Protein AF-X1C128-F1 (afdb_monomer_lite)

Secondary structure (DSSP, 8-state):
-HHHHHHHHHHHHHHHHHHHHHHHHHTTT-THHHHHHHHHTTTHHHHHHHHHT--HHHHHHHH-TT--HHHHHHHHHHHHHHHHHHHHHHHHHHHHHHHHHHHHHHHT-

Sequence (109 aa):
MFKKVLKTYFLVFGVLFVVNWAVGVARFYWDIFRVVFIAINFPFSLIYLWLENKDSIWWINHFGSLVNDEIGQGILFIFMVFFQSVLVTALIFLFKYWLTCRRQTINSF

Radius of gyration: 18.25 Å; chains: 1; bounding box: 48×26×53 Å

Organism: NCBI:txid412755

Foldseek 3Di:
DVVVLVVQLVVQLVVLLVVLVVLVVVCVVDVVSLVVNVVLLPPLSVVLVVLLPDAQVVQCVPPNPVGGSVNVSVVSSSVSSNVSSVVVSVVVVVVVVVVVVVVVVVVVD

pLDDT: mean 92.34, std 6.62, range [56.31, 97.81]

Structure (mmCIF, N/CA/C/O backbone):
data_AF-X1C128-F1
#
_entry.id   AF-X1C128-F1
#
loop_
_atom_site.group_PDB
_atom_site.id
_atom_site.type_symbol
_atom_site.label_atom_id
_atom_site.label_alt_id
_atom_site.label_comp_id
_atom_site.label_asym_id
_atom_site.label_entity_id
_atom_site.label_seq_id
_atom_site.pdbx_PDB_ins_code
_atom_site.Cartn_x
_atom_site.Cartn_y
_atom_site.Cartn_z
_atom_site.occupancy
_atom_site.B_iso_or_equiv
_atom_site.auth_seq_id
_atom_site.auth_comp_id
_atom_site.auth_asym_id
_atom_site.auth_atom_id
_atom_site.pdbx_PDB_model_num
ATOM 1 N N . MET A 1 1 ? 0.238 5.619 24.612 1.00 66.81 1 MET A N 1
ATOM 2 C CA . MET A 1 1 ? -0.708 5.577 23.471 1.00 66.81 1 MET A CA 1
ATOM 3 C C . MET A 1 1 ? 0.006 5.341 22.138 1.00 66.81 1 MET A C 1
ATOM 5 O O . MET A 1 1 ? -0.301 4.355 21.481 1.00 66.81 1 MET A O 1
ATOM 9 N N . PHE A 1 2 ? 1.023 6.144 21.802 1.00 78.31 2 PHE A N 1
ATOM 10 C CA . PHE A 1 2 ? 1.813 6.048 20.561 1.00 78.31 2 PHE A CA 1
ATOM 11 C C . PHE A 1 2 ? 2.335 4.636 20.223 1.00 78.31 2 PHE A C 1
ATOM 13 O O . PHE A 1 2 ? 2.086 4.137 19.132 1.00 78.31 2 PHE A O 1
ATOM 20 N N . LYS A 1 3 ? 2.940 3.922 21.187 1.00 86.38 3 LYS A N 1
ATOM 21 C CA . LYS A 1 3 ? 3.448 2.546 20.982 1.00 86.38 3 LYS A CA 1
ATOM 22 C C . LYS A 1 3 ? 2.380 1.553 20.485 1.00 86.38 3 LYS A C 1
ATOM 24 O O . LYS A 1 3 ? 2.686 0.679 19.681 1.00 86.38 3 LYS A O 1
ATOM 29 N N . LYS A 1 4 ? 1.124 1.681 20.939 1.00 87.88 4 LYS A N 1
ATOM 30 C CA . LYS A 1 4 ? 0.018 0.802 20.506 1.00 87.88 4 LYS A CA 1
ATOM 31 C C . LYS A 1 4 ? -0.433 1.124 19.076 1.00 87.88 4 LYS A C 1
ATOM 33 O O . LYS A 1 4 ? -0.720 0.203 18.315 1.00 87.88 4 LYS A O 1
ATOM 38 N N . VAL A 1 5 ? -0.463 2.408 18.716 1.00 90.75 5 VAL A N 1
ATOM 39 C CA . VAL A 1 5 ? -0.793 2.865 17.356 1.00 90.75 5 VAL A CA 1
ATOM 40 C C . VAL A 1 5 ? 0.282 2.404 16.379 1.00 90.75 5 VAL A C 1
ATOM 42 O O . VAL A 1 5 ? -0.045 1.782 15.379 1.00 90.75 5 VAL A O 1
ATOM 45 N N . LEU A 1 6 ? 1.555 2.589 16.729 1.00 92.94 6 LEU A N 1
ATOM 46 C CA . LEU A 1 6 ? 2.682 2.170 15.900 1.00 92.94 6 LEU A CA 1
ATOM 47 C C . LEU A 1 6 ? 2.713 0.647 15.680 1.00 92.94 6 LEU A C 1
ATOM 49 O O . LEU A 1 6 ? 2.903 0.189 14.559 1.00 92.94 6 LEU A O 1
ATOM 53 N N . LYS A 1 7 ? 2.445 -0.154 16.723 1.00 94.69 7 LYS A N 1
ATOM 54 C CA . LYS A 1 7 ? 2.315 -1.616 16.581 1.00 94.69 7 LYS A CA 1
ATOM 55 C C . LYS A 1 7 ? 1.159 -2.003 15.653 1.00 94.69 7 LYS A C 1
ATOM 57 O O . LYS A 1 7 ? 1.303 -2.920 14.853 1.00 94.69 7 LYS A O 1
ATOM 62 N N . THR A 1 8 ? 0.021 -1.314 15.768 1.00 94.69 8 THR A N 1
ATOM 63 C CA . THR A 1 8 ? -1.138 -1.547 14.889 1.00 94.69 8 THR A CA 1
ATOM 64 C C . THR A 1 8 ? -0.790 -1.195 13.449 1.00 94.69 8 THR A C 1
ATOM 66 O O . THR A 1 8 ? -1.064 -1.989 12.561 1.00 94.69 8 THR A O 1
ATOM 69 N N . TYR A 1 9 ? -0.120 -0.062 13.238 1.00 96.69 9 TYR A N 1
ATOM 70 C CA . TYR A 1 9 ? 0.347 0.372 11.929 1.00 96.69 9 TYR A CA 1
ATOM 71 C C . TYR A 1 9 ? 1.251 -0.669 11.266 1.00 96.69 9 TYR A C 1
ATOM 73 O O . TYR A 1 9 ? 0.966 -1.079 10.150 1.00 96.69 9 TYR A O 1
ATOM 81 N N . PHE A 1 10 ? 2.289 -1.155 11.954 1.00 97.56 10 PHE A N 1
ATOM 82 C CA . PHE A 1 10 ? 3.191 -2.153 11.368 1.00 97.56 10 PHE A CA 1
ATOM 83 C C . PHE A 1 10 ? 2.494 -3.482 11.069 1.00 97.56 10 PHE A C 1
ATOM 85 O O . PHE A 1 10 ? 2.808 -4.122 10.070 1.00 97.56 10 PHE A O 1
ATOM 92 N N . LEU A 1 11 ? 1.529 -3.885 11.900 1.00 97.12 11 LEU A N 1
ATOM 93 C CA . LEU A 1 11 ? 0.717 -5.070 11.630 1.00 97.12 11 LEU A CA 1
ATOM 94 C C . LEU A 1 11 ? -0.160 -4.873 10.389 1.00 97.12 11 LEU A C 1
ATOM 96 O O . LEU A 1 11 ? -0.175 -5.734 9.515 1.00 97.12 11 LEU A O 1
ATOM 100 N N . VAL A 1 12 ? -0.856 -3.737 10.293 1.00 97.00 12 VAL A N 1
ATOM 101 C CA . VAL A 1 12 ? -1.672 -3.382 9.123 1.00 97.00 12 VAL A CA 1
ATOM 102 C C . VAL A 1 12 ? -0.802 -3.315 7.871 1.00 97.00 12 VAL A C 1
ATOM 104 O O . VAL A 1 12 ? -1.174 -3.893 6.857 1.00 97.00 12 VAL A O 1
ATOM 107 N N . PHE A 1 13 ? 0.374 -2.692 7.958 1.00 97.50 13 PHE A N 1
ATOM 108 C CA . PHE A 1 13 ? 1.334 -2.606 6.863 1.00 97.50 13 PHE A CA 1
ATOM 109 C C . PHE A 1 13 ? 1.802 -3.979 6.399 1.00 97.50 13 PHE A C 1
ATOM 111 O O . PHE A 1 13 ? 1.725 -4.263 5.210 1.00 97.50 13 PHE A O 1
ATOM 118 N N . GLY A 1 14 ? 2.217 -4.857 7.315 1.00 97.75 14 GLY A 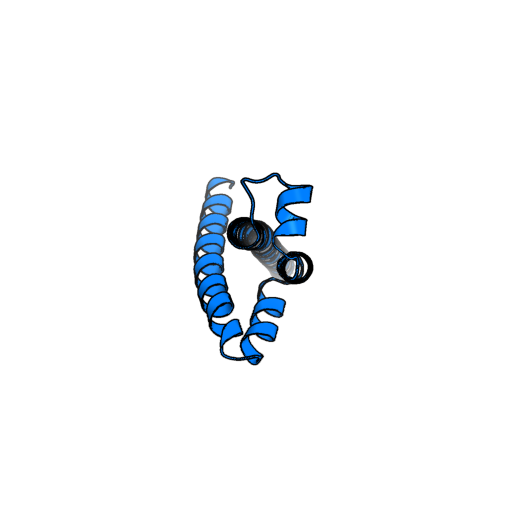N 1
ATOM 119 C CA . GLY A 1 14 ? 2.642 -6.210 6.958 1.00 97.75 14 GLY A CA 1
ATOM 120 C C . GLY A 1 14 ? 1.532 -7.012 6.273 1.00 97.75 14 GLY A C 1
ATOM 121 O O . GLY A 1 14 ? 1.766 -7.630 5.237 1.00 97.75 14 GLY A O 1
ATOM 122 N N . VAL A 1 15 ? 0.306 -6.955 6.805 1.00 97.31 15 VAL A N 1
ATOM 123 C CA . VAL A 1 15 ? -0.851 -7.645 6.210 1.00 97.31 15 VAL A CA 1
ATOM 124 C C . VAL A 1 15 ? -1.188 -7.071 4.835 1.00 97.31 15 VAL A C 1
ATOM 126 O O . VAL A 1 15 ? -1.316 -7.830 3.876 1.00 97.31 15 VAL A O 1
ATOM 129 N N . LEU A 1 16 ? -1.299 -5.745 4.712 1.00 97.12 16 LEU A N 1
ATOM 130 C CA . LEU A 1 1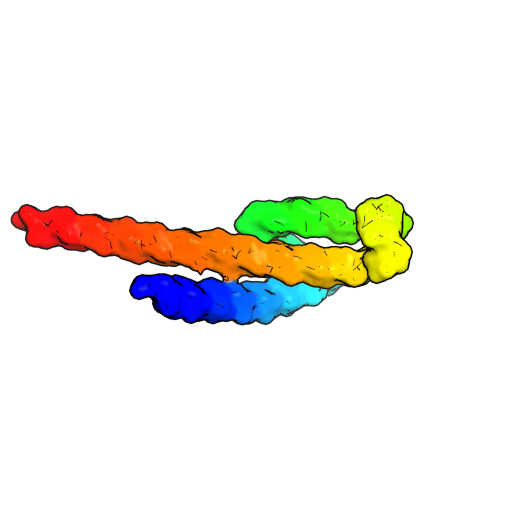6 ? -1.600 -5.097 3.437 1.00 97.12 16 LEU A CA 1
ATOM 131 C C . LEU A 1 16 ? -0.500 -5.335 2.410 1.00 97.12 16 LEU A C 1
ATOM 133 O O . LEU A 1 16 ? -0.820 -5.533 1.247 1.00 97.12 16 LEU A O 1
ATOM 137 N N . PHE A 1 17 ? 0.769 -5.363 2.810 1.00 97.62 17 PHE A N 1
ATOM 138 C CA . PHE A 1 17 ? 1.874 -5.654 1.904 1.00 97.62 17 PHE A CA 1
ATOM 139 C C . PHE A 1 17 ? 1.726 -7.044 1.279 1.00 97.62 17 PHE A C 1
ATOM 141 O O . PHE A 1 17 ? 1.734 -7.168 0.058 1.00 97.62 17 PHE A O 1
ATOM 148 N N . VAL A 1 18 ? 1.515 -8.079 2.101 1.00 97.81 18 VAL A N 1
ATOM 149 C CA . VAL A 1 18 ? 1.357 -9.462 1.620 1.00 97.81 18 VAL A CA 1
ATOM 150 C C . VAL A 1 18 ? 0.113 -9.608 0.743 1.00 97.81 18 VAL A C 1
ATOM 152 O O . VAL A 1 18 ? 0.191 -10.176 -0.346 1.00 97.81 18 VAL A O 1
ATOM 155 N N . VAL A 1 19 ? -1.027 -9.066 1.185 1.00 97.00 19 VAL A N 1
ATOM 156 C CA . VAL A 1 19 ? -2.286 -9.130 0.428 1.00 97.00 19 VAL A CA 1
ATOM 157 C C . VAL A 1 19 ? -2.153 -8.403 -0.909 1.00 97.00 19 VAL A C 1
ATOM 159 O O . VAL A 1 19 ? -2.514 -8.959 -1.944 1.00 97.00 19 VAL A O 1
ATOM 162 N N . ASN A 1 20 ? -1.603 -7.189 -0.912 1.00 96.38 20 ASN A N 1
ATOM 163 C CA . ASN A 1 20 ? -1.448 -6.404 -2.132 1.00 96.38 20 ASN A CA 1
ATOM 164 C C . ASN A 1 20 ? -0.424 -6.991 -3.084 1.00 96.38 20 ASN A C 1
ATOM 166 O O . ASN A 1 20 ? -0.611 -6.875 -4.289 1.00 96.38 20 ASN A O 1
ATOM 170 N N . TRP A 1 21 ? 0.622 -7.637 -2.575 1.00 96.00 21 TRP A N 1
ATOM 171 C CA . TRP A 1 21 ? 1.576 -8.331 -3.426 1.00 96.00 21 TRP A CA 1
ATOM 172 C C . TRP A 1 21 ? 0.906 -9.526 -4.113 1.00 96.00 21 TRP A C 1
ATOM 174 O O . TRP A 1 21 ? 0.961 -9.639 -5.334 1.00 96.00 21 TRP A O 1
ATOM 184 N N . ALA A 1 22 ? 0.175 -10.357 -3.361 1.00 96.88 22 ALA A N 1
ATOM 185 C CA . ALA A 1 22 ? -0.535 -11.508 -3.917 1.00 96.88 22 ALA A CA 1
ATOM 186 C C . ALA A 1 22 ? -1.598 -11.096 -4.952 1.00 96.88 22 ALA A C 1
ATOM 188 O O . ALA A 1 22 ? -1.640 -11.642 -6.053 1.00 96.88 22 ALA A O 1
ATOM 189 N N . VAL A 1 23 ? -2.425 -10.095 -4.631 1.00 96.56 23 VAL A N 1
ATOM 190 C CA . VAL A 1 23 ? -3.432 -9.546 -5.557 1.00 96.56 23 VAL A CA 1
ATOM 191 C C . VAL A 1 23 ? -2.761 -8.849 -6.748 1.00 96.56 23 VAL A C 1
ATOM 193 O O . VAL A 1 23 ? -3.223 -8.982 -7.879 1.00 96.56 23 VAL A O 1
ATOM 196 N N . GLY A 1 24 ? -1.657 -8.140 -6.508 1.00 93.81 24 GLY A N 1
ATOM 197 C CA . GLY A 1 24 ? -0.858 -7.452 -7.517 1.00 93.81 24 GLY A CA 1
ATOM 198 C C . GLY A 1 24 ? -0.248 -8.401 -8.544 1.00 93.81 24 GLY A C 1
ATOM 199 O O . GLY A 1 24 ? -0.253 -8.079 -9.724 1.00 93.81 24 GLY A O 1
ATOM 200 N N . VAL A 1 25 ? 0.199 -9.588 -8.125 1.00 94.38 25 VAL A N 1
ATOM 201 C CA . VAL A 1 25 ? 0.643 -10.654 -9.035 1.00 94.38 25 VAL A CA 1
ATOM 202 C C . VAL A 1 25 ? -0.556 -11.298 -9.737 1.00 94.38 25 VAL A C 1
ATOM 204 O O . VAL A 1 25 ? -0.547 -11.460 -10.954 1.00 94.38 25 VAL A O 1
ATOM 207 N N . ALA A 1 26 ? -1.620 -11.625 -8.998 1.00 96.06 26 ALA A N 1
ATOM 208 C CA . ALA A 1 26 ? -2.796 -12.303 -9.547 1.00 96.06 26 ALA A CA 1
ATOM 209 C C . ALA A 1 26 ? -3.513 -11.494 -10.645 1.00 96.06 26 ALA A C 1
ATOM 211 O O . ALA A 1 26 ? -4.049 -12.081 -11.586 1.00 96.06 26 ALA A O 1
ATOM 212 N N . ARG A 1 27 ? -3.493 -10.155 -10.576 1.00 94.62 27 ARG A N 1
ATOM 213 C CA . ARG A 1 27 ? -4.147 -9.287 -11.575 1.00 94.62 27 ARG A CA 1
ATOM 214 C C . ARG A 1 27 ? -3.554 -9.392 -12.981 1.00 94.62 27 ARG A C 1
ATOM 216 O O . ARG A 1 27 ? -4.229 -9.002 -13.924 1.00 94.62 27 ARG A O 1
ATOM 223 N N . PHE A 1 28 ? -2.328 -9.897 -13.126 1.00 90.50 28 PHE A N 1
ATOM 224 C CA . PHE A 1 28 ? -1.731 -10.143 -14.441 1.00 90.50 28 PHE A CA 1
ATOM 225 C C . PHE A 1 28 ? -2.293 -11.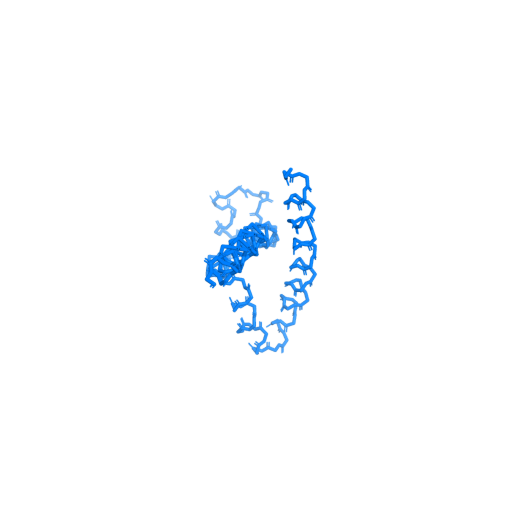394 -15.125 1.00 90.50 28 PHE A C 1
ATOM 227 O O . PHE A 1 28 ? -2.165 -11.534 -16.336 1.00 90.50 28 PHE A O 1
ATOM 234 N N . TYR A 1 29 ? -2.922 -12.291 -14.362 1.00 95.00 29 TYR A N 1
ATOM 235 C CA . TYR A 1 29 ? -3.474 -13.549 -14.866 1.00 95.00 29 TYR A CA 1
ATOM 236 C C . TYR A 1 29 ? -5.001 -13.523 -14.961 1.00 95.00 29 TYR A C 1
ATOM 238 O O . TYR A 1 29 ? -5.577 -14.207 -15.805 1.00 95.00 29 TYR A O 1
ATOM 246 N N . TRP A 1 30 ? -5.665 -12.744 -14.102 1.00 95.25 30 TRP A N 1
ATOM 247 C CA . TRP A 1 30 ? -7.122 -12.706 -14.017 1.00 95.25 30 TRP A CA 1
ATOM 248 C C . TRP A 1 30 ? -7.643 -11.285 -13.777 1.00 95.25 30 TRP A C 1
ATOM 250 O O . TRP A 1 30 ? -7.380 -10.677 -12.735 1.00 95.25 30 TRP A O 1
ATOM 260 N N . ASP A 1 31 ? -8.490 -10.800 -14.686 1.00 93.06 31 ASP A N 1
ATOM 261 C CA . ASP A 1 31 ? -9.027 -9.430 -14.662 1.00 93.06 31 ASP A CA 1
ATOM 262 C C . ASP A 1 31 ? -9.808 -9.086 -13.386 1.00 93.06 31 ASP A C 1
ATOM 264 O O . ASP A 1 31 ? -9.802 -7.939 -12.933 1.00 93.06 31 ASP A O 1
ATOM 268 N N . ILE A 1 32 ? -10.440 -10.077 -12.748 1.00 95.50 32 ILE A N 1
ATOM 269 C CA . ILE A 1 32 ? -11.170 -9.872 -11.489 1.00 95.50 32 ILE A CA 1
ATOM 270 C C . ILE A 1 32 ? -10.262 -9.304 -10.388 1.00 95.50 32 ILE A C 1
ATOM 272 O O . ILE A 1 32 ? -10.686 -8.451 -9.606 1.00 95.50 32 ILE A O 1
ATOM 276 N N . PHE A 1 33 ? -8.985 -9.697 -10.361 1.00 95.75 33 PHE A N 1
ATOM 277 C CA . PHE A 1 33 ? -8.042 -9.209 -9.358 1.00 95.75 33 PHE A CA 1
ATOM 278 C C . PHE A 1 33 ? -7.629 -7.758 -9.599 1.00 95.75 33 PHE A C 1
ATOM 280 O O . PHE A 1 33 ? -7.216 -7.098 -8.651 1.00 95.75 33 PHE A O 1
ATOM 287 N N . ARG A 1 34 ? -7.822 -7.204 -10.804 1.00 93.75 34 ARG A N 1
ATOM 288 C CA . ARG A 1 34 ? -7.659 -5.763 -11.040 1.00 93.75 34 ARG A CA 1
ATOM 289 C C . ARG A 1 34 ? -8.706 -4.959 -10.272 1.00 93.75 34 ARG A C 1
ATOM 291 O O . ARG A 1 34 ? -8.372 -3.951 -9.654 1.00 93.75 34 ARG A O 1
ATOM 298 N N . VAL A 1 35 ? -9.955 -5.426 -10.261 1.00 95.31 35 VAL A N 1
ATOM 299 C CA . VAL A 1 35 ? -11.047 -4.795 -9.501 1.00 95.31 35 VAL A CA 1
ATOM 300 C C . VAL A 1 35 ? -10.786 -4.907 -8.000 1.00 95.31 35 VAL A C 1
ATOM 302 O O . VAL A 1 35 ? -10.882 -3.913 -7.281 1.00 95.31 35 VAL A O 1
ATOM 305 N N . VAL A 1 36 ? -10.379 -6.092 -7.534 1.00 96.31 36 VAL A N 1
ATOM 306 C CA . VAL A 1 36 ? -10.005 -6.320 -6.128 1.00 96.31 36 VAL A CA 1
ATOM 307 C C . VAL A 1 36 ? -8.839 -5.415 -5.715 1.00 96.31 36 VAL A C 1
ATOM 309 O O . VAL A 1 36 ? -8.901 -4.778 -4.665 1.00 96.31 36 VAL A O 1
ATOM 312 N N . PHE A 1 37 ? -7.811 -5.290 -6.559 1.00 95.31 37 PHE A N 1
ATOM 313 C CA . PHE A 1 37 ? -6.666 -4.413 -6.319 1.00 95.31 37 PHE A CA 1
ATOM 314 C C . PHE A 1 37 ? -7.085 -2.948 -6.168 1.00 95.31 37 PHE A C 1
ATOM 316 O O . PHE A 1 37 ? -6.640 -2.269 -5.239 1.00 95.31 37 PHE A O 1
ATOM 323 N N . ILE A 1 38 ? -7.964 -2.463 -7.054 1.00 95.62 38 ILE A N 1
ATOM 324 C CA . ILE A 1 38 ? -8.500 -1.100 -6.979 1.00 95.62 38 ILE A CA 1
ATOM 325 C C . ILE A 1 38 ? -9.253 -0.897 -5.667 1.00 95.62 38 ILE A C 1
ATOM 327 O O . ILE A 1 38 ? -9.006 0.102 -4.993 1.00 95.62 38 ILE A O 1
ATOM 331 N N . ALA A 1 39 ? -10.124 -1.839 -5.299 1.00 95.31 39 ALA A N 1
ATOM 332 C CA . ALA A 1 39 ? -10.978 -1.738 -4.122 1.00 95.31 39 ALA A CA 1
ATOM 333 C C . ALA A 1 39 ? -10.179 -1.720 -2.810 1.00 95.31 39 ALA A C 1
ATOM 335 O O . ALA A 1 39 ? -10.425 -0.871 -1.956 1.00 95.31 39 ALA A O 1
ATOM 336 N N . ILE A 1 40 ? -9.198 -2.616 -2.656 1.00 94.31 40 ILE A N 1
ATOM 337 C CA . ILE A 1 40 ? -8.383 -2.716 -1.432 1.00 94.31 40 ILE A CA 1
ATOM 338 C C . ILE A 1 40 ? -7.535 -1.459 -1.222 1.00 94.31 40 ILE A C 1
ATOM 340 O O . ILE A 1 40 ? -7.352 -1.021 -0.085 1.00 94.31 40 ILE A O 1
ATOM 344 N N . ASN A 1 41 ? -7.021 -0.883 -2.309 1.00 95.81 41 ASN A N 1
ATOM 345 C CA . ASN A 1 41 ? -6.074 0.229 -2.261 1.00 95.81 41 ASN A CA 1
ATOM 346 C C . ASN A 1 41 ? -6.703 1.589 -2.556 1.00 95.81 41 ASN A C 1
ATOM 348 O O . ASN A 1 41 ? -5.976 2.568 -2.712 1.00 95.81 41 ASN A O 1
ATOM 352 N N . PHE A 1 42 ? -8.029 1.682 -2.659 1.00 95.44 42 PHE A N 1
ATOM 353 C CA . PHE A 1 42 ? -8.686 2.966 -2.857 1.00 95.44 42 PHE A CA 1
ATOM 354 C C . PHE A 1 42 ? -8.423 3.884 -1.645 1.00 95.44 42 PHE A C 1
ATOM 356 O O . PHE A 1 42 ? -8.573 3.433 -0.503 1.00 95.44 42 PHE A O 1
ATOM 363 N N . PRO A 1 43 ? -8.057 5.164 -1.863 1.00 95.25 43 PRO A N 1
ATOM 364 C CA . PRO A 1 43 ? -7.992 5.870 -3.153 1.00 95.25 43 PRO A CA 1
ATOM 365 C C . PRO A 1 43 ? -6.634 5.801 -3.879 1.00 95.25 43 PRO A C 1
ATOM 367 O O . PRO A 1 43 ? -6.541 6.199 -5.040 1.00 95.25 43 PRO A O 1
ATOM 370 N N . PHE A 1 44 ? -5.574 5.317 -3.229 1.00 96.31 44 PHE A N 1
ATOM 371 C CA . PHE A 1 44 ? -4.202 5.363 -3.755 1.00 96.31 44 PHE A CA 1
ATOM 372 C C . PHE A 1 44 ? -3.971 4.481 -4.991 1.00 96.31 44 PHE A C 1
ATOM 374 O O . PHE A 1 44 ? -3.073 4.775 -5.783 1.00 96.31 44 PHE A O 1
ATOM 381 N N . SER A 1 45 ? -4.810 3.464 -5.213 1.00 94.31 45 SER A N 1
ATOM 382 C CA . SER A 1 45 ? -4.809 2.657 -6.441 1.00 94.31 45 SER A CA 1
ATOM 383 C C . SER A 1 45 ? -4.948 3.492 -7.711 1.00 94.31 45 SER A C 1
ATOM 385 O O . SER A 1 45 ? -4.371 3.128 -8.729 1.00 94.31 45 SER A O 1
ATOM 387 N N . LEU A 1 46 ? -5.680 4.609 -7.675 1.00 93.31 46 LEU A N 1
ATOM 388 C CA . LEU A 1 46 ? -5.902 5.442 -8.860 1.00 93.31 46 LEU A CA 1
ATOM 389 C C . LEU A 1 46 ? -4.596 6.059 -9.368 1.00 93.31 46 LEU A C 1
ATOM 391 O O . LEU A 1 46 ? -4.301 5.996 -10.560 1.00 93.31 46 LEU A O 1
ATOM 395 N N . ILE A 1 47 ? -3.799 6.617 -8.453 1.00 93.56 47 ILE A N 1
ATOM 396 C CA . ILE A 1 47 ? -2.502 7.221 -8.780 1.00 93.56 47 ILE A CA 1
ATOM 397 C C . ILE A 1 47 ? -1.514 6.130 -9.183 1.00 93.56 47 ILE A C 1
ATOM 399 O O . ILE A 1 47 ? -0.823 6.276 -10.190 1.00 93.56 47 ILE A O 1
ATOM 403 N N . TYR A 1 48 ? -1.486 5.027 -8.427 1.00 94.56 48 TYR A N 1
ATOM 404 C CA . TYR A 1 48 ? -0.625 3.887 -8.721 1.00 94.56 48 TYR A CA 1
ATOM 405 C C . TYR A 1 48 ? -0.856 3.366 -10.142 1.00 94.56 48 TYR A C 1
ATOM 407 O O . TYR A 1 48 ? 0.078 3.318 -10.933 1.00 94.56 48 TYR A O 1
ATOM 415 N N . LEU A 1 49 ? -2.105 3.058 -10.500 1.00 93.00 49 LEU A N 1
ATOM 416 C CA . LEU A 1 49 ? -2.442 2.527 -11.821 1.00 93.00 49 LEU A CA 1
ATOM 417 C C . LEU A 1 49 ? -2.212 3.550 -12.936 1.00 93.00 49 LEU A C 1
ATOM 419 O O . LEU A 1 49 ? -1.854 3.174 -14.048 1.00 93.00 49 LEU A O 1
ATOM 423 N N . TRP A 1 50 ? -2.407 4.845 -12.677 1.00 93.94 50 TRP A N 1
ATOM 424 C CA . TRP A 1 50 ? -2.102 5.871 -13.673 1.00 93.94 50 TRP A CA 1
ATOM 425 C C . TRP A 1 50 ? -0.600 5.941 -13.990 1.00 93.94 50 TRP A C 1
ATOM 427 O O . TRP A 1 50 ? -0.232 6.042 -15.162 1.00 93.94 50 TRP A O 1
ATOM 437 N N . LEU A 1 51 ? 0.255 5.859 -12.966 1.00 93.56 51 LEU A N 1
ATOM 438 C CA . LEU A 1 51 ? 1.711 5.873 -13.128 1.00 93.56 51 LEU A CA 1
ATOM 439 C C . LEU A 1 51 ? 2.269 4.541 -13.638 1.00 93.56 51 LEU A C 1
ATOM 441 O O . LEU A 1 51 ? 3.245 4.528 -14.378 1.00 93.56 51 LEU A O 1
ATOM 445 N N . GLU A 1 52 ? 1.645 3.425 -13.275 1.00 91.31 52 GLU A N 1
ATOM 446 C CA . GLU A 1 52 ? 2.037 2.096 -13.741 1.00 91.31 52 GLU A CA 1
ATOM 447 C C . GLU A 1 52 ? 1.978 1.977 -15.267 1.00 91.31 52 GLU A C 1
ATOM 449 O O . GLU A 1 52 ? 2.835 1.336 -15.864 1.00 91.31 52 GLU A O 1
ATOM 454 N N . ASN A 1 53 ? 1.018 2.650 -15.908 1.00 89.62 53 ASN A N 1
ATOM 455 C CA . ASN A 1 53 ? 0.873 2.659 -17.366 1.00 89.62 53 ASN A CA 1
ATOM 456 C C . ASN A 1 53 ? 1.896 3.555 -18.094 1.00 89.62 53 ASN A C 1
ATOM 458 O O . ASN A 1 53 ? 1.787 3.736 -19.307 1.00 89.62 53 ASN A O 1
ATOM 462 N N . LYS A 1 54 ? 2.837 4.184 -17.380 1.00 93.25 54 LYS A N 1
ATOM 463 C CA . LYS A 1 54 ? 3.892 5.002 -17.989 1.00 93.25 54 LYS A CA 1
ATOM 464 C C . LYS A 1 54 ? 5.044 4.121 -18.451 1.00 93.25 54 LYS A C 1
ATOM 466 O O . LYS A 1 54 ? 5.455 3.203 -17.749 1.00 93.25 54 LYS A O 1
ATOM 471 N N . ASP A 1 55 ? 5.561 4.431 -19.629 1.00 91.75 55 ASP A N 1
ATOM 472 C CA . ASP A 1 55 ? 6.690 3.752 -20.247 1.00 91.75 55 ASP A CA 1
ATOM 473 C C . ASP A 1 55 ? 8.021 4.136 -19.585 1.00 91.75 55 ASP A C 1
ATOM 475 O O . ASP A 1 55 ? 8.139 5.171 -18.924 1.00 91.75 55 ASP A O 1
ATOM 479 N N . SER A 1 56 ? 9.058 3.320 -19.784 1.00 89.62 56 SER A N 1
ATOM 480 C CA . SER A 1 56 ? 10.376 3.529 -19.169 1.00 89.62 56 SER A CA 1
ATOM 481 C C . SER A 1 56 ? 10.976 4.903 -19.497 1.00 89.62 56 SER A C 1
ATOM 483 O O . SER A 1 56 ? 11.653 5.489 -18.656 1.00 89.62 56 SER A O 1
ATOM 485 N N . ILE A 1 57 ? 10.707 5.452 -20.689 1.00 93.50 57 ILE A N 1
ATOM 486 C CA . ILE A 1 57 ? 11.191 6.783 -21.093 1.00 93.50 57 ILE A CA 1
ATOM 487 C C . ILE A 1 57 ? 10.563 7.870 -20.217 1.00 93.50 57 ILE A C 1
ATOM 489 O O . ILE A 1 57 ? 11.264 8.779 -19.771 1.00 93.50 57 ILE A O 1
ATOM 493 N N . TRP A 1 58 ? 9.262 7.776 -19.926 1.00 95.00 58 TRP A N 1
ATOM 494 C CA . TRP A 1 58 ? 8.600 8.710 -19.020 1.00 95.00 58 TRP A CA 1
ATOM 495 C C . TRP A 1 58 ? 9.245 8.686 -17.631 1.00 95.00 58 TRP A C 1
ATOM 497 O O . TRP A 1 58 ? 9.549 9.750 -17.089 1.00 95.00 58 TRP A O 1
ATOM 507 N N . TRP A 1 59 ? 9.526 7.497 -17.094 1.00 93.12 59 TRP A N 1
ATOM 508 C CA . TRP A 1 59 ? 10.185 7.322 -15.797 1.00 93.12 59 TRP A CA 1
ATOM 509 C C . TRP A 1 59 ? 11.584 7.938 -15.755 1.00 93.12 59 TRP A C 1
ATOM 511 O O . TRP A 1 59 ? 11.869 8.761 -14.880 1.00 93.12 59 TRP A O 1
ATOM 521 N N . ILE A 1 60 ? 12.410 7.631 -16.756 1.00 92.69 60 ILE A N 1
ATOM 522 C CA . ILE A 1 60 ? 13.775 8.155 -16.876 1.00 92.69 60 ILE A CA 1
ATOM 523 C C . ILE A 1 60 ? 13.772 9.685 -16.976 1.00 92.69 60 ILE A C 1
ATOM 525 O O . ILE A 1 60 ? 14.579 10.350 -16.328 1.00 92.69 60 ILE A O 1
ATOM 529 N N . ASN A 1 61 ? 12.843 10.257 -17.745 1.00 94.12 61 ASN A N 1
ATOM 530 C CA . ASN A 1 61 ? 12.756 11.705 -17.934 1.00 94.12 61 ASN A CA 1
ATOM 531 C C . ASN A 1 61 ? 12.340 12.459 -16.660 1.00 94.12 61 ASN A C 1
ATOM 533 O O . ASN A 1 61 ? 12.753 13.601 -16.476 1.00 94.12 61 ASN A O 1
ATOM 537 N N . HIS A 1 62 ? 11.529 11.850 -15.788 1.00 92.88 62 HIS A N 1
ATOM 538 C CA . HIS A 1 62 ? 11.019 12.513 -14.580 1.00 92.88 62 HIS A CA 1
ATOM 539 C C . HIS A 1 62 ? 11.875 12.253 -13.337 1.00 92.88 62 HIS A C 1
ATOM 541 O O . HIS A 1 62 ? 11.960 13.119 -12.468 1.00 92.88 62 HIS A O 1
ATOM 547 N N . PHE A 1 63 ? 12.506 11.081 -13.240 1.00 91.69 63 PHE A N 1
ATOM 548 C CA . PHE A 1 63 ? 13.208 10.637 -12.031 1.00 91.69 63 PHE A CA 1
ATOM 549 C C . PHE A 1 63 ? 14.695 10.320 -12.257 1.00 91.69 63 PHE A C 1
ATOM 551 O O . PHE A 1 63 ? 15.413 10.032 -11.299 1.00 91.69 63 PHE A O 1
ATOM 558 N N . GLY A 1 64 ? 15.181 10.427 -13.496 1.00 90.75 64 GLY A N 1
ATOM 559 C CA . GLY A 1 64 ? 16.564 10.159 -13.880 1.00 90.75 64 GLY A CA 1
ATOM 560 C C . GLY A 1 64 ? 16.790 8.728 -14.373 1.00 90.75 64 GLY A C 1
ATOM 561 O O . GLY A 1 64 ? 15.976 7.831 -14.172 1.00 90.75 64 GLY A O 1
ATOM 562 N N . SER A 1 65 ? 17.943 8.495 -15.003 1.00 90.31 65 SER A N 1
ATOM 563 C CA . SER A 1 65 ? 18.286 7.222 -15.663 1.00 90.31 65 SER A CA 1
ATOM 564 C C . SER A 1 65 ? 18.346 6.001 -14.742 1.00 90.31 65 SER A C 1
ATOM 566 O O . SER A 1 65 ? 18.332 4.875 -15.231 1.00 90.31 65 SER A O 1
ATOM 568 N N . LEU A 1 66 ? 18.408 6.207 -13.425 1.00 88.62 66 LEU A N 1
ATOM 569 C CA . LEU A 1 66 ? 18.413 5.131 -12.433 1.00 88.62 66 LEU A CA 1
ATOM 570 C C . LEU A 1 66 ? 17.012 4.585 -12.127 1.00 88.62 66 LEU A C 1
ATOM 572 O O . LEU A 1 66 ? 16.903 3.536 -11.499 1.00 88.62 66 LEU A O 1
ATOM 576 N N . VAL A 1 67 ? 15.951 5.284 -12.537 1.00 89.00 67 VAL A N 1
ATOM 577 C CA . VAL A 1 67 ? 14.564 4.895 -12.273 1.00 89.00 67 VAL A CA 1
ATOM 578 C C . VAL A 1 67 ? 13.902 4.554 -13.601 1.00 89.00 67 VAL A C 1
ATOM 58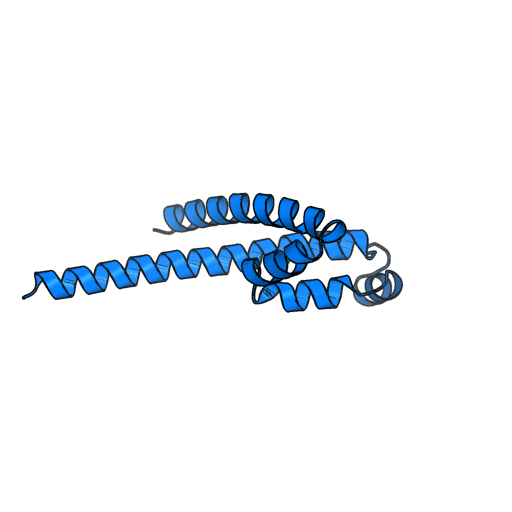0 O O . VAL A 1 67 ? 13.397 5.424 -14.307 1.00 89.00 67 VAL A O 1
ATOM 583 N N . ASN A 1 68 ? 13.932 3.271 -13.951 1.00 90.38 68 ASN A N 1
ATOM 584 C CA . ASN A 1 68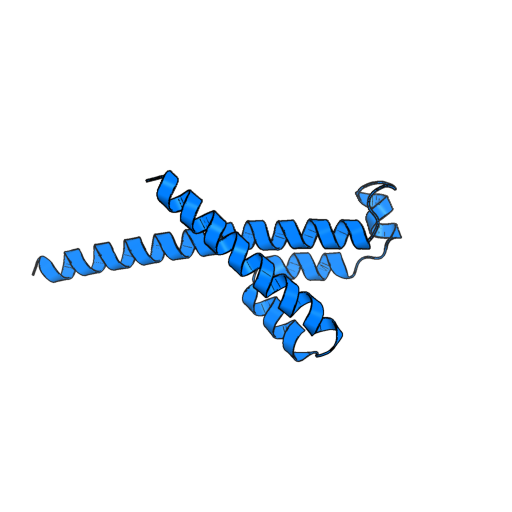 ? 13.107 2.735 -15.029 1.00 90.38 68 ASN A CA 1
ATOM 585 C C . ASN A 1 68 ? 11.685 2.430 -14.518 1.00 90.38 68 ASN A C 1
ATOM 587 O O . ASN A 1 68 ? 11.357 2.664 -13.353 1.00 90.38 68 ASN A O 1
ATOM 591 N N . ASP A 1 69 ? 10.835 1.918 -15.399 1.00 87.44 69 ASP A N 1
ATOM 592 C CA . ASP A 1 69 ? 9.452 1.549 -15.100 1.00 87.44 69 ASP A CA 1
ATOM 593 C C . ASP A 1 69 ? 9.340 0.476 -14.014 1.00 87.44 69 ASP A C 1
ATOM 595 O O . ASP A 1 69 ? 8.534 0.634 -13.103 1.00 87.44 69 ASP A O 1
ATOM 599 N N . GLU A 1 70 ? 10.181 -0.557 -14.037 1.00 90.81 70 GLU A N 1
ATOM 600 C CA . GLU A 1 70 ? 10.163 -1.621 -13.025 1.00 90.81 70 GLU A CA 1
ATOM 601 C C . GLU A 1 70 ? 10.480 -1.079 -11.619 1.00 90.81 70 GLU A C 1
ATOM 603 O O . GLU A 1 70 ? 9.737 -1.311 -10.660 1.00 90.81 70 GLU A O 1
ATOM 608 N N . ILE A 1 71 ? 11.552 -0.288 -11.497 1.00 92.38 71 ILE A N 1
ATOM 609 C CA . ILE A 1 71 ? 11.949 0.345 -10.233 1.00 92.38 71 ILE A CA 1
ATOM 610 C C . ILE A 1 71 ? 10.879 1.349 -9.789 1.00 92.38 71 ILE A C 1
ATOM 612 O O . ILE A 1 71 ? 10.488 1.363 -8.619 1.00 92.38 71 ILE A O 1
ATOM 616 N N . GLY A 1 72 ? 10.371 2.164 -10.717 1.00 92.62 72 GLY A N 1
ATOM 617 C CA . GLY A 1 72 ? 9.320 3.144 -10.459 1.00 92.62 72 GLY A CA 1
ATOM 618 C C . GLY A 1 72 ? 8.041 2.498 -9.930 1.00 92.62 72 GLY A C 1
ATOM 619 O O . GLY A 1 72 ? 7.522 2.906 -8.889 1.00 92.62 72 GLY A O 1
ATOM 620 N N . GLN A 1 73 ? 7.568 1.437 -10.583 1.00 92.69 73 GLN A N 1
ATOM 621 C CA . GLN A 1 73 ? 6.396 0.668 -10.165 1.00 92.69 73 GLN A CA 1
ATOM 622 C C . GLN A 1 73 ? 6.604 -0.003 -8.801 1.00 92.69 73 GLN A C 1
ATOM 624 O O . GLN A 1 73 ? 5.699 0.030 -7.963 1.00 92.69 73 GLN A O 1
ATOM 629 N N . GLY A 1 74 ? 7.792 -0.560 -8.538 1.00 93.56 74 GLY A N 1
ATOM 630 C CA . GLY A 1 74 ? 8.134 -1.145 -7.239 1.00 93.56 74 GLY A CA 1
ATOM 631 C C . GLY A 1 74 ? 8.116 -0.116 -6.104 1.00 93.56 74 GLY A C 1
ATOM 632 O O . GLY A 1 74 ? 7.512 -0.345 -5.053 1.00 93.56 74 GLY A O 1
ATOM 633 N N . ILE A 1 75 ? 8.708 1.059 -6.330 1.00 93.62 75 ILE A N 1
ATOM 634 C CA . ILE A 1 75 ? 8.693 2.173 -5.373 1.00 93.62 75 ILE A CA 1
ATOM 635 C C . ILE A 1 75 ? 7.258 2.652 -5.127 1.00 93.62 75 ILE A C 1
ATOM 637 O O . ILE A 1 75 ? 6.837 2.799 -3.976 1.00 93.62 75 ILE A O 1
ATOM 641 N N . LEU A 1 76 ? 6.477 2.853 -6.190 1.00 94.38 76 LEU A N 1
ATOM 642 C CA . LEU A 1 76 ? 5.079 3.256 -6.071 1.00 94.38 76 LEU A CA 1
ATOM 643 C C . LEU A 1 76 ? 4.230 2.241 -5.323 1.00 94.38 76 LEU A C 1
ATOM 645 O O . LEU A 1 76 ? 3.349 2.637 -4.562 1.00 94.38 76 LEU A O 1
ATOM 649 N N . PHE A 1 77 ? 4.486 0.950 -5.521 1.00 95.38 77 PHE A N 1
ATOM 650 C CA . PHE A 1 77 ? 3.778 -0.108 -4.816 1.00 95.38 77 PHE A CA 1
ATOM 651 C C . PHE A 1 77 ? 4.004 0.023 -3.307 1.00 95.38 77 PHE A C 1
ATOM 653 O O . PHE A 1 77 ? 3.044 0.046 -2.534 1.00 95.38 77 PHE A O 1
ATOM 660 N N . ILE A 1 78 ? 5.261 0.206 -2.886 1.00 96.19 78 ILE A N 1
ATOM 661 C CA . ILE A 1 78 ? 5.610 0.409 -1.475 1.00 96.19 78 ILE A CA 1
ATOM 662 C C . ILE A 1 78 ? 4.927 1.665 -0.923 1.00 96.19 78 ILE A C 1
ATOM 664 O O . ILE A 1 78 ? 4.333 1.606 0.156 1.00 96.19 78 ILE A O 1
ATOM 668 N N . PHE A 1 79 ? 4.953 2.783 -1.656 1.00 96.06 79 PHE A N 1
ATOM 669 C CA . PHE A 1 79 ? 4.285 4.014 -1.227 1.00 96.06 79 PHE A CA 1
ATOM 670 C C . PHE A 1 79 ? 2.770 3.851 -1.107 1.00 96.06 79 PHE A C 1
ATOM 672 O O . PHE A 1 79 ? 2.186 4.277 -0.112 1.00 96.06 79 PHE A O 1
ATOM 679 N N . MET A 1 80 ? 2.128 3.206 -2.079 1.00 97.06 80 MET A N 1
ATOM 680 C CA . MET A 1 80 ? 0.692 2.940 -2.050 1.00 97.06 80 MET A CA 1
ATOM 681 C C . MET A 1 80 ? 0.320 2.128 -0.804 1.00 97.06 80 MET A C 1
ATOM 683 O O . MET A 1 80 ? -0.570 2.528 -0.054 1.00 97.06 80 MET A O 1
ATOM 687 N N . VAL A 1 81 ? 1.041 1.034 -0.528 1.00 97.25 81 VAL A N 1
ATOM 688 C CA . VAL A 1 81 ? 0.818 0.210 0.670 1.00 97.25 81 VAL A CA 1
ATOM 689 C C . VAL A 1 81 ? 1.082 1.013 1.945 1.00 97.25 81 VAL A C 1
ATOM 691 O O . VAL A 1 81 ? 0.304 0.925 2.898 1.00 97.25 81 VAL A O 1
ATOM 694 N N . PHE A 1 82 ? 2.138 1.827 1.974 1.00 97.38 82 PHE A N 1
ATOM 695 C CA . PHE A 1 82 ? 2.471 2.689 3.107 1.00 97.38 82 PHE A CA 1
ATOM 696 C C . PHE A 1 82 ? 1.321 3.645 3.443 1.00 97.38 82 PHE A C 1
ATOM 698 O O . PHE A 1 82 ? 0.835 3.644 4.577 1.00 97.38 82 PHE A O 1
ATOM 705 N N . PHE A 1 83 ? 0.845 4.417 2.463 1.00 97.06 83 PHE A N 1
ATOM 706 C CA . PHE A 1 83 ? -0.239 5.379 2.666 1.00 97.06 83 PHE A CA 1
ATOM 707 C C . PHE A 1 83 ? -1.568 4.691 2.983 1.00 97.06 83 PHE A C 1
ATOM 709 O O . PHE A 1 83 ? -2.281 5.133 3.888 1.00 97.06 83 PHE A O 1
ATOM 716 N N . GLN A 1 84 ? -1.865 3.563 2.333 1.00 96.69 84 GLN A N 1
ATOM 717 C CA . GLN A 1 84 ? -3.062 2.783 2.641 1.00 96.69 84 GLN A CA 1
ATOM 718 C C . GLN A 1 84 ? -3.034 2.258 4.080 1.00 96.69 84 GLN A C 1
ATOM 720 O O . GLN A 1 84 ? -4.044 2.286 4.782 1.00 96.69 84 GLN A O 1
ATOM 725 N N . SER A 1 85 ? -1.861 1.863 4.574 1.00 96.94 85 SER A N 1
ATOM 726 C CA . SER A 1 85 ? -1.694 1.404 5.956 1.00 96.94 85 SER A CA 1
ATOM 727 C C . SER A 1 85 ? -1.907 2.518 6.974 1.00 96.94 85 SER A C 1
ATOM 729 O O . SER A 1 85 ? -2.509 2.281 8.025 1.00 96.94 85 SER A O 1
ATOM 731 N N . VAL A 1 86 ? -1.457 3.740 6.668 1.00 96.69 86 VAL A N 1
ATOM 732 C CA . VAL A 1 86 ? -1.749 4.923 7.490 1.00 96.69 86 VAL A CA 1
ATOM 733 C C . VAL A 1 86 ? -3.259 5.160 7.545 1.00 96.69 86 VAL A C 1
ATOM 735 O O . VAL A 1 86 ? -3.814 5.276 8.639 1.00 96.69 86 VAL A O 1
ATOM 738 N N . LEU A 1 87 ? -3.929 5.160 6.387 1.00 96.62 87 LEU A N 1
ATOM 739 C CA . LEU A 1 87 ? -5.369 5.394 6.281 1.00 96.62 87 LEU A CA 1
ATOM 740 C C . LEU A 1 87 ? -6.178 4.355 7.070 1.00 96.62 87 LEU A C 1
ATOM 742 O O . LEU A 1 87 ? -6.983 4.716 7.927 1.00 96.62 87 LEU A O 1
ATOM 746 N N . VAL A 1 88 ? -5.926 3.063 6.846 1.00 96.00 88 VAL A N 1
ATOM 747 C CA . VAL A 1 88 ? -6.627 1.974 7.545 1.00 96.00 88 VAL A CA 1
ATOM 748 C C . VAL A 1 88 ? -6.377 2.036 9.053 1.00 96.00 88 VAL A C 1
ATOM 750 O O . VAL A 1 88 ? -7.307 1.875 9.844 1.00 96.00 88 VAL A O 1
ATOM 753 N N . THR A 1 89 ? -5.147 2.334 9.480 1.00 96.50 89 THR A N 1
ATOM 754 C CA . THR A 1 89 ? -4.833 2.481 10.909 1.00 96.50 89 THR A CA 1
ATOM 755 C C . THR A 1 89 ? -5.609 3.638 11.540 1.00 96.50 89 THR A C 1
ATOM 757 O O . THR A 1 89 ? -6.151 3.486 12.640 1.00 96.50 89 THR A O 1
ATOM 760 N N . ALA A 1 90 ? -5.706 4.776 10.846 1.00 95.19 90 ALA A N 1
ATOM 761 C CA . ALA A 1 90 ? -6.485 5.923 11.299 1.00 95.19 90 ALA A CA 1
ATOM 762 C C . ALA A 1 90 ? -7.981 5.584 11.406 1.00 95.19 90 ALA A C 1
ATOM 764 O O . ALA A 1 90 ? -8.601 5.878 12.428 1.00 95.19 90 ALA A O 1
ATOM 765 N N . LEU A 1 91 ? -8.543 4.888 10.412 1.00 95.31 91 LEU A N 1
ATOM 766 C CA . LEU A 1 91 ? -9.941 4.445 10.427 1.00 95.31 91 LEU A CA 1
ATOM 767 C C . LEU A 1 91 ? -10.233 3.484 11.586 1.00 95.31 91 LEU A C 1
ATOM 769 O O . LEU A 1 91 ? -11.226 3.658 12.290 1.00 95.31 91 LEU A O 1
ATOM 773 N N . ILE A 1 92 ? -9.347 2.518 11.851 1.00 94.62 92 ILE A N 1
ATOM 774 C CA . ILE A 1 92 ? -9.476 1.609 13.002 1.00 94.62 92 ILE A CA 1
ATOM 775 C C . ILE A 1 92 ? -9.485 2.396 14.316 1.00 94.62 92 ILE A C 1
ATOM 777 O O . ILE A 1 92 ? -10.258 2.084 15.226 1.00 94.62 92 ILE A O 1
ATOM 781 N N . PHE A 1 93 ? -8.618 3.402 14.443 1.00 93.56 93 PHE A N 1
ATOM 782 C CA . PHE A 1 93 ? -8.558 4.231 15.641 1.00 93.56 93 PHE A CA 1
ATOM 783 C C . PHE A 1 93 ? -9.841 5.050 15.830 1.00 93.56 93 PHE A C 1
ATOM 785 O O . PHE A 1 93 ? -10.431 5.008 16.910 1.00 93.56 93 PHE A O 1
ATOM 792 N N . LEU A 1 94 ? -10.309 5.723 14.775 1.00 94.00 94 LEU A N 1
ATOM 793 C CA . LEU A 1 94 ? -11.551 6.498 14.787 1.00 94.00 94 LEU A CA 1
ATOM 794 C C . LEU A 1 94 ? -12.763 5.624 15.122 1.00 94.00 94 LEU A C 1
ATOM 796 O O . LEU A 1 94 ? -13.584 6.002 15.953 1.00 94.00 94 LEU A O 1
ATOM 800 N N . PHE A 1 95 ? -12.842 4.422 14.550 1.00 94.38 95 PHE A N 1
ATOM 801 C CA . PHE A 1 95 ? -13.923 3.481 14.827 1.00 94.38 95 PHE A CA 1
ATOM 802 C C . PHE A 1 95 ? -13.938 3.029 16.293 1.00 94.38 95 PHE A C 1
ATOM 804 O O . PHE A 1 95 ? -14.986 3.027 16.940 1.00 94.38 95 PHE A O 1
ATOM 811 N N . LYS A 1 96 ? -12.769 2.705 16.862 1.00 91.94 96 LYS A N 1
ATOM 812 C CA . LYS A 1 96 ? -12.647 2.362 18.290 1.00 91.94 96 LYS A CA 1
ATOM 813 C C . LYS A 1 96 ? -13.046 3.524 19.194 1.00 91.94 96 LYS A C 1
ATOM 815 O O . LYS A 1 96 ? -13.709 3.304 20.209 1.00 91.94 96 LYS A O 1
ATOM 820 N N . TYR A 1 97 ? -12.649 4.741 18.831 1.00 90.44 97 TYR A N 1
ATOM 821 C CA . TYR A 1 97 ? -13.024 5.942 19.566 1.00 90.44 97 TYR A CA 1
ATOM 822 C C . TYR A 1 97 ? -14.544 6.145 19.545 1.00 90.44 97 TYR A C 1
ATOM 824 O O . TYR A 1 97 ? -15.163 6.235 20.604 1.00 90.44 97 TYR A O 1
ATOM 832 N N . TRP A 1 98 ? -15.160 6.077 18.361 1.00 92.62 98 TRP A N 1
ATOM 833 C CA . TRP A 1 98 ? -16.609 6.194 18.189 1.00 92.62 98 TRP A CA 1
ATOM 834 C C . TRP A 1 98 ? -17.393 5.156 19.006 1.00 92.62 98 TRP A C 1
ATOM 836 O O . TRP A 1 98 ? -18.330 5.512 19.722 1.00 92.62 98 TRP A O 1
ATOM 846 N N . LEU A 1 99 ? -16.977 3.884 18.974 1.00 91.81 99 LEU A N 1
ATOM 847 C CA . LEU A 1 99 ? -17.590 2.823 19.782 1.00 91.81 99 LEU A CA 1
ATOM 848 C C . LEU A 1 99 ? -17.497 3.103 21.287 1.00 91.81 99 LEU A C 1
ATOM 850 O O . LEU A 1 99 ? -18.439 2.822 22.029 1.00 91.81 99 LEU A O 1
ATOM 854 N N . THR A 1 100 ? -16.369 3.654 21.738 1.00 89.88 100 THR A N 1
ATOM 855 C CA . THR A 1 100 ? -16.150 3.974 23.154 1.00 89.88 100 THR A CA 1
ATOM 856 C C . THR A 1 100 ? -17.080 5.099 23.606 1.00 89.88 100 THR A C 1
ATOM 858 O O . THR A 1 100 ? -17.757 4.945 24.622 1.00 89.88 100 THR A O 1
ATOM 861 N N . CYS A 1 101 ? -17.190 6.176 22.820 1.00 87.12 101 CYS A N 1
ATOM 862 C CA . CYS A 1 101 ? -18.115 7.276 23.097 1.00 87.12 101 CYS A CA 1
ATOM 863 C C . CYS A 1 101 ? -19.572 6.797 23.121 1.00 87.12 101 CYS A C 1
ATOM 865 O O . CYS A 1 101 ? -20.288 7.065 24.082 1.00 87.12 101 CYS A O 1
ATOM 867 N N . ARG A 1 102 ? -19.995 6.008 22.122 1.00 88.12 102 ARG A N 1
ATOM 868 C CA . ARG A 1 102 ? -21.367 5.477 22.055 1.00 88.12 102 ARG A CA 1
ATOM 869 C C . ARG A 1 102 ? -21.717 4.623 23.278 1.00 88.12 102 ARG A C 1
ATOM 871 O O . ARG A 1 102 ? -22.835 4.697 23.778 1.00 88.12 102 ARG A O 1
ATOM 878 N N . ARG A 1 103 ? -20.770 3.822 23.777 1.00 85.88 103 ARG A N 1
ATOM 879 C CA . ARG A 1 103 ? -20.979 2.971 24.959 1.00 85.88 103 ARG A CA 1
ATOM 880 C C . ARG A 1 103 ? -21.108 3.780 26.251 1.00 85.88 103 ARG A C 1
ATOM 882 O O . ARG A 1 103 ? -21.897 3.408 27.110 1.00 85.88 103 ARG A O 1
ATOM 889 N N . GLN A 1 104 ? -20.364 4.879 26.380 1.00 78.62 104 GLN A N 1
ATOM 890 C CA . GLN A 1 104 ? -20.484 5.782 27.528 1.00 78.62 104 GLN A CA 1
ATOM 891 C C . GLN A 1 104 ? -21.847 6.477 27.563 1.00 78.62 104 GLN A C 1
ATOM 893 O O . GLN A 1 104 ? -22.449 6.528 28.627 1.00 78.62 104 GLN A O 1
ATOM 898 N N . THR A 1 105 ? -22.365 6.922 26.413 1.00 77.94 105 THR A N 1
ATOM 899 C CA . THR A 1 105 ? -23.698 7.542 26.322 1.00 77.94 105 THR A CA 1
ATOM 900 C C . THR A 1 105 ? -24.821 6.582 26.718 1.00 77.94 105 THR A C 1
ATOM 902 O O . THR A 1 105 ? -25.774 7.005 27.353 1.00 77.94 105 THR A O 1
ATOM 905 N N . ILE A 1 106 ? -24.722 5.292 26.377 1.00 78.06 106 ILE A N 1
ATOM 906 C CA . ILE A 1 106 ? -25.744 4.295 26.746 1.00 78.06 106 ILE A CA 1
ATOM 907 C C . ILE A 1 106 ? -25.746 4.020 28.256 1.00 78.06 106 ILE A C 1
ATOM 909 O O . ILE A 1 106 ? -26.809 3.859 28.831 1.00 78.06 106 ILE A O 1
ATOM 913 N N . ASN A 1 107 ? -24.575 3.982 28.899 1.00 72.56 107 ASN A N 1
ATOM 914 C CA . ASN A 1 107 ? -24.458 3.660 30.328 1.00 72.56 107 ASN A CA 1
ATOM 915 C C . ASN A 1 107 ? -24.751 4.849 31.264 1.00 72.56 107 ASN A C 1
ATOM 917 O O . ASN A 1 107 ? -24.725 4.679 32.481 1.00 72.56 107 ASN A O 1
ATOM 921 N N . SER A 1 108 ? -24.930 6.054 30.719 1.00 68.25 108 SER A N 1
ATOM 922 C CA . SER A 1 108 ? -25.280 7.262 31.479 1.00 68.25 108 SER A CA 1
ATOM 923 C C . SER A 1 108 ? -26.791 7.520 31.573 1.00 68.25 108 SER A C 1
ATOM 925 O O . SER A 1 108 ? -27.180 8.519 32.175 1.00 68.25 108 SER A O 1
ATOM 927 N N . PHE A 1 109 ? -27.611 6.654 30.971 1.00 56.31 109 PHE A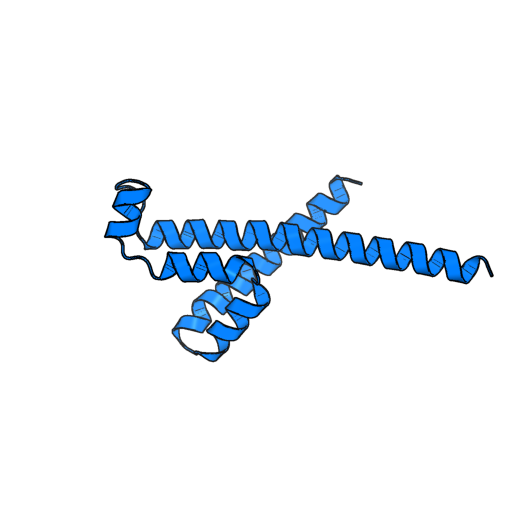 N 1
ATOM 928 C CA . PHE A 1 109 ? -29.070 6.600 31.117 1.00 56.31 109 PHE A CA 1
ATOM 929 C C . PHE A 1 109 ? -29.459 5.346 31.901 1.00 56.31 109 PHE A C 1
ATOM 931 O O . PHE A 1 109 ? -30.476 5.419 32.623 1.00 56.31 109 PHE A O 1
#